Protein AF-A0A357I287-F1 (afdb_monomer_lite)

Structure (mmCIF, N/CA/C/O backbone):
data_AF-A0A357I287-F1
#
_entry.id   AF-A0A357I287-F1
#
loop_
_atom_site.group_PDB
_atom_site.id
_atom_site.type_symbol
_atom_site.label_atom_id
_atom_site.label_alt_id
_atom_site.label_comp_id
_atom_site.label_asym_id
_atom_site.label_entity_id
_atom_site.label_seq_id
_atom_site.pdbx_PDB_ins_code
_atom_site.Cartn_x
_atom_site.Cartn_y
_atom_site.Cartn_z
_atom_site.occupancy
_atom_site.B_iso_or_equiv
_atom_site.auth_seq_id
_atom_site.auth_comp_id
_atom_site.auth_asym_id
_atom_site.auth_atom_id
_atom_site.pdbx_PDB_model_num
ATOM 1 N N . MET A 1 1 ? -59.358 39.593 -40.491 1.00 41.69 1 MET A N 1
ATOM 2 C CA . MET A 1 1 ? -58.998 38.249 -40.990 1.00 41.69 1 MET A CA 1
ATOM 3 C C . MET A 1 1 ? -57.486 38.214 -41.133 1.00 41.69 1 MET A C 1
ATOM 5 O O . MET A 1 1 ? -56.978 39.020 -41.886 1.00 41.69 1 MET A O 1
ATOM 9 N N . GLU A 1 2 ? -56.692 37.416 -40.439 1.00 45.78 2 GLU A N 1
ATOM 10 C CA . GLU A 1 2 ? -56.910 36.486 -39.337 1.00 45.78 2 GLU A CA 1
ATOM 11 C C . GLU A 1 2 ? -55.507 36.136 -38.795 1.00 45.78 2 GLU A C 1
ATOM 13 O O . GLU A 1 2 ? -54.585 35.936 -39.575 1.00 45.78 2 GLU A O 1
ATOM 18 N N . GLN A 1 3 ? -55.391 36.063 -37.468 1.00 47.91 3 GLN A N 1
ATOM 19 C CA . GLN A 1 3 ? -54.408 35.279 -36.703 1.00 47.91 3 GLN A CA 1
ATOM 20 C C . GLN A 1 3 ? -52.935 35.732 -36.635 1.00 47.91 3 GLN A C 1
ATOM 22 O O . GLN A 1 3 ? -52.047 35.317 -37.372 1.00 47.91 3 GLN A O 1
ATOM 27 N N . ALA A 1 4 ? -52.689 36.492 -35.565 1.00 49.03 4 ALA A N 1
ATOM 28 C CA . ALA A 1 4 ? -51.497 36.415 -34.729 1.00 49.03 4 ALA A CA 1
ATOM 29 C C . ALA A 1 4 ? -51.426 35.085 -33.933 1.00 49.03 4 ALA A C 1
ATOM 31 O O . ALA A 1 4 ? -52.448 34.424 -33.754 1.00 49.03 4 ALA A O 1
ATOM 32 N N . LEU A 1 5 ? -50.248 34.819 -33.333 1.00 45.53 5 LEU A N 1
ATOM 33 C CA . LEU A 1 5 ? -49.906 33.768 -32.341 1.00 45.53 5 LEU A CA 1
ATOM 34 C C . LEU A 1 5 ? -49.541 32.416 -32.998 1.00 45.53 5 LEU A C 1
ATOM 36 O O . LEU A 1 5 ? -50.336 31.837 -33.718 1.00 45.53 5 LEU A O 1
ATOM 40 N N . ARG A 1 6 ? -48.381 31.791 -32.757 1.00 44.38 6 ARG A N 1
ATOM 41 C CA . ARG A 1 6 ? -47.909 31.314 -31.446 1.00 44.38 6 ARG A CA 1
ATOM 42 C C . ARG A 1 6 ? -46.397 31.044 -31.470 1.00 44.38 6 ARG A C 1
ATOM 44 O O . ARG A 1 6 ? -45.926 30.094 -32.088 1.00 44.38 6 ARG A O 1
ATOM 51 N N . THR A 1 7 ? -45.647 31.839 -30.721 1.00 54.25 7 THR A N 1
ATOM 52 C CA . THR A 1 7 ? -44.322 31.481 -30.209 1.00 54.25 7 THR A CA 1
ATOM 53 C C . THR A 1 7 ? -44.485 30.343 -29.190 1.00 54.25 7 THR A C 1
ATOM 55 O O . THR A 1 7 ? -45.178 30.483 -28.184 1.00 54.25 7 THR A O 1
ATOM 58 N N . GLY A 1 8 ? -43.920 29.170 -29.487 1.00 53.94 8 GLY A N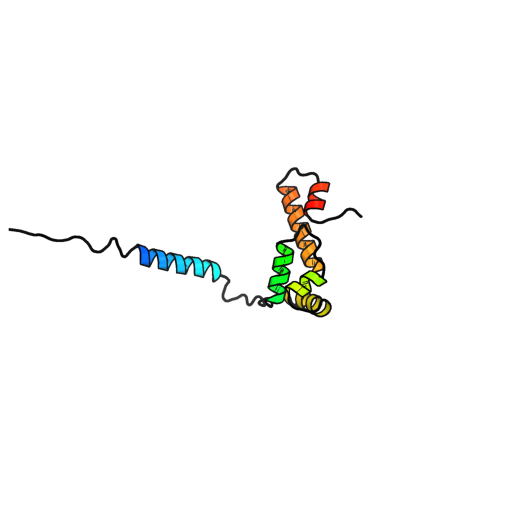 1
ATOM 59 C CA . GLY A 1 8 ? -44.070 27.964 -28.667 1.00 53.94 8 GLY A CA 1
ATOM 60 C C . GLY A 1 8 ? -43.154 27.956 -27.426 1.00 53.94 8 GLY A C 1
ATOM 61 O O . GLY A 1 8 ? -41.958 28.213 -27.564 1.00 53.94 8 GLY A O 1
ATOM 62 N N . PRO A 1 9 ? -43.657 27.598 -26.228 1.00 53.12 9 PRO A N 1
ATOM 63 C CA . PRO A 1 9 ? -42.967 27.730 -24.935 1.00 53.12 9 PRO A CA 1
ATOM 64 C C . PRO A 1 9 ? -41.950 26.610 -24.625 1.00 53.12 9 PRO A C 1
ATOM 66 O O . PRO A 1 9 ? -41.646 26.347 -23.466 1.00 53.12 9 PRO A O 1
ATOM 69 N N . PHE A 1 10 ? -41.419 25.917 -25.635 1.00 54.50 10 PHE A N 1
ATOM 70 C CA . PHE A 1 10 ? -40.770 24.612 -25.430 1.00 54.50 10 PHE A CA 1
ATOM 71 C C . PHE A 1 10 ? -39.239 24.571 -25.564 1.00 54.50 10 PHE A C 1
ATOM 73 O O . PHE A 1 10 ? -38.655 23.508 -25.372 1.00 54.50 10 PHE A O 1
ATOM 80 N N . ARG A 1 11 ? -38.549 25.694 -25.819 1.00 52.22 11 ARG A N 1
ATOM 81 C CA . ARG A 1 11 ? -37.067 25.706 -25.887 1.00 52.22 11 ARG A CA 1
ATOM 82 C C . ARG A 1 11 ? -36.354 25.903 -24.541 1.00 52.22 11 ARG A C 1
ATOM 84 O O . ARG A 1 11 ? -35.160 25.645 -24.465 1.00 52.22 11 ARG A O 1
ATOM 91 N N . SER A 1 12 ? -37.049 26.303 -23.474 1.00 53.41 12 SER A N 1
ATOM 92 C CA . SER A 1 12 ? -36.429 26.606 -22.168 1.00 53.41 12 SER A CA 1
ATOM 93 C C . SER A 1 12 ? -36.596 25.516 -21.100 1.00 53.41 12 SER A C 1
ATOM 95 O O . SER A 1 12 ? -35.987 25.611 -20.036 1.00 53.41 12 SER A O 1
ATOM 97 N N . LEU A 1 13 ? -37.363 24.452 -21.371 1.00 55.22 13 LEU A N 1
ATOM 98 C CA . LEU A 1 13 ? -37.646 23.386 -20.395 1.00 55.22 13 LEU A CA 1
ATOM 99 C C . LEU A 1 13 ? -36.910 22.064 -20.653 1.00 55.22 13 LEU A C 1
ATOM 101 O O . LEU A 1 13 ? -37.101 21.095 -19.921 1.00 55.22 13 LEU A O 1
ATOM 105 N N . GLN A 1 14 ? -36.045 22.006 -21.664 1.00 57.28 14 GLN A N 1
ATOM 106 C CA . GLN A 1 14 ? -35.229 20.815 -21.904 1.00 57.28 14 GLN A CA 1
ATOM 107 C C . GLN A 1 14 ? -33.953 20.830 -21.061 1.00 57.28 14 GLN A C 1
ATOM 109 O O . GLN A 1 14 ? -33.550 19.784 -20.571 1.00 57.28 14 GLN A O 1
ATOM 114 N N . LEU A 1 15 ? -33.375 22.002 -20.769 1.00 58.25 15 LEU A N 1
ATOM 115 C CA . LEU A 1 15 ? -32.118 22.070 -20.021 1.00 58.25 15 LEU A CA 1
ATOM 116 C C . LEU A 1 15 ? -32.272 21.608 -18.564 1.00 58.25 15 LEU A C 1
ATOM 118 O O . LEU A 1 15 ? -31.425 20.877 -18.071 1.00 58.25 15 LEU A O 1
ATOM 122 N N . ARG A 1 16 ? -33.372 21.962 -17.881 1.00 62.88 16 ARG A N 1
ATOM 123 C CA . ARG A 1 16 ? -33.586 21.582 -16.471 1.00 62.88 16 ARG A CA 1
ATOM 124 C C . ARG A 1 16 ? -33.850 20.088 -16.307 1.00 62.88 16 ARG A C 1
ATOM 126 O O . ARG A 1 16 ? -33.381 19.494 -15.343 1.00 62.88 16 ARG A O 1
ATOM 133 N N . THR A 1 17 ? -34.588 19.500 -17.244 1.00 71.88 17 THR A N 1
ATOM 134 C CA . THR A 1 17 ? -34.944 18.075 -17.241 1.00 71.88 17 THR A CA 1
ATOM 135 C C . THR A 1 17 ? -33.752 17.220 -17.656 1.00 71.88 17 THR A C 1
ATOM 137 O O . THR A 1 17 ? -33.481 16.214 -17.012 1.00 71.88 17 THR A O 1
ATOM 140 N N . LEU A 1 18 ? -32.979 17.667 -18.655 1.00 75.38 18 LEU A N 1
ATOM 141 C CA . LEU A 1 18 ? -31.718 17.029 -19.037 1.00 75.38 18 LEU A CA 1
ATOM 142 C C . LEU A 1 18 ? -30.670 17.147 -17.924 1.00 75.38 18 LEU A C 1
ATOM 144 O O . LEU A 1 18 ? -29.982 16.175 -17.643 1.00 75.38 18 LEU A O 1
ATOM 148 N N . LEU A 1 19 ? -30.596 18.290 -17.234 1.00 76.44 19 LEU A N 1
ATOM 149 C CA . LEU A 1 19 ? -29.699 18.478 -16.093 1.00 76.44 19 LEU A CA 1
ATOM 150 C C . LEU A 1 19 ? -30.106 17.602 -14.901 1.00 76.44 19 LEU A C 1
ATOM 152 O O . LEU A 1 19 ? -29.242 16.973 -14.301 1.00 76.44 19 LEU A O 1
ATOM 156 N N . HIS A 1 20 ? -31.401 17.487 -14.591 1.00 72.56 20 HIS A N 1
ATOM 157 C CA . HIS A 1 20 ? -31.866 16.548 -13.564 1.00 72.56 20 HIS A CA 1
ATOM 158 C C . HIS A 1 20 ? -31.578 15.094 -13.948 1.00 72.56 20 HIS A C 1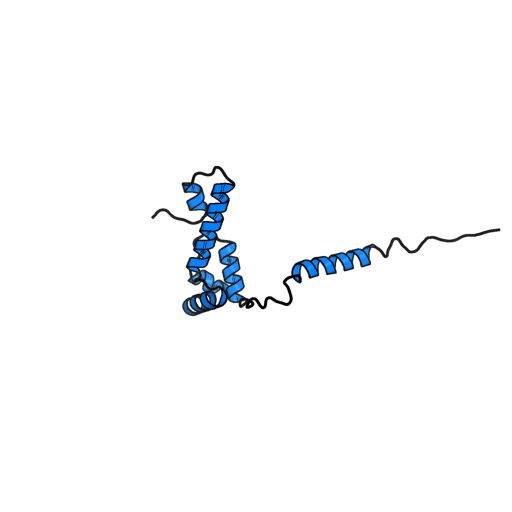
ATOM 160 O O . HIS A 1 20 ? -31.061 14.363 -13.112 1.00 72.56 20 HIS A O 1
ATOM 166 N N . ALA A 1 21 ? -31.837 14.695 -15.198 1.00 74.19 21 ALA A N 1
ATOM 167 C CA . ALA A 1 21 ? -31.533 13.351 -15.690 1.00 74.19 21 ALA A CA 1
ATOM 168 C C . ALA A 1 21 ? -30.024 13.038 -15.621 1.00 74.19 21 ALA A C 1
ATOM 170 O O . ALA A 1 21 ? -29.630 11.923 -15.272 1.00 74.19 21 ALA A O 1
ATOM 171 N N . LEU A 1 22 ? -29.172 14.033 -15.888 1.00 76.75 22 LEU A N 1
ATOM 172 C CA . LEU A 1 22 ? -27.719 13.917 -15.768 1.00 76.75 22 LEU A CA 1
ATOM 173 C C . LEU A 1 22 ? -27.283 13.773 -14.302 1.00 76.75 22 LEU A C 1
ATOM 175 O O . LEU A 1 22 ? -26.475 12.910 -13.980 1.00 76.75 22 LEU A O 1
ATOM 179 N N . ILE A 1 23 ? -27.859 14.562 -13.391 1.00 77.19 23 ILE A N 1
ATOM 180 C CA . ILE A 1 23 ? -27.567 14.454 -11.954 1.00 77.19 23 ILE A CA 1
ATOM 181 C C . ILE A 1 23 ? -28.014 13.092 -11.418 1.00 77.19 23 ILE A C 1
ATOM 183 O O . ILE A 1 23 ? -27.255 12.453 -10.691 1.00 77.19 23 ILE A O 1
ATOM 187 N N . THR A 1 24 ? -29.199 12.603 -11.794 1.00 69.94 24 THR A N 1
ATOM 188 C CA . THR A 1 24 ? -29.673 11.280 -11.361 1.00 69.94 24 THR A CA 1
ATOM 189 C C . THR A 1 24 ? -28.807 10.151 -11.907 1.00 69.94 24 THR A C 1
ATOM 191 O O . THR A 1 24 ? -28.472 9.246 -11.155 1.00 69.94 24 THR A O 1
ATOM 194 N N . THR A 1 25 ? -28.360 10.228 -13.163 1.00 69.94 25 THR A N 1
ATOM 195 C CA . THR A 1 25 ? -27.496 9.190 -13.755 1.00 69.94 25 THR A CA 1
ATOM 196 C C . THR A 1 25 ? -26.074 9.209 -13.189 1.00 69.94 25 THR A C 1
ATOM 198 O O . THR A 1 25 ? -25.517 8.147 -12.926 1.00 69.94 25 THR A O 1
ATOM 201 N N . ILE A 1 26 ? -25.500 10.385 -12.903 1.00 70.31 26 ILE A N 1
ATOM 202 C CA . ILE A 1 26 ? -24.206 10.498 -12.202 1.00 70.31 26 ILE A CA 1
ATOM 203 C C . ILE A 1 26 ? -24.320 9.995 -10.755 1.00 70.31 26 ILE A C 1
ATOM 205 O O . ILE A 1 26 ? -23.415 9.326 -10.260 1.00 70.31 26 ILE A O 1
ATOM 209 N N . THR A 1 27 ? -25.440 10.268 -10.080 1.00 68.06 27 THR A N 1
ATOM 210 C CA . THR A 1 27 ? -25.673 9.767 -8.716 1.00 68.06 27 THR A CA 1
ATOM 211 C C . THR A 1 27 ? -25.862 8.246 -8.708 1.00 68.06 27 THR A C 1
ATOM 213 O O . THR A 1 27 ? -25.354 7.584 -7.806 1.00 68.06 27 THR A O 1
ATOM 216 N N . ASP A 1 28 ? -26.513 7.675 -9.727 1.00 59.06 28 ASP A N 1
ATOM 217 C CA . ASP A 1 28 ? -26.660 6.222 -9.891 1.00 59.06 28 ASP A CA 1
ATOM 218 C C . ASP A 1 28 ? -25.350 5.522 -10.276 1.00 59.06 28 ASP A C 1
ATOM 220 O O . ASP A 1 28 ? -25.115 4.402 -9.827 1.00 59.06 28 ASP A O 1
ATOM 224 N N . LEU A 1 29 ? -24.430 6.184 -10.986 1.00 57.78 29 LEU A N 1
ATOM 225 C CA . LEU A 1 29 ? -23.068 5.666 -11.198 1.00 57.78 29 LEU A CA 1
ATOM 226 C C . LEU A 1 29 ? -22.258 5.573 -9.891 1.00 57.78 29 LEU A C 1
ATOM 228 O O . LEU A 1 29 ? -21.327 4.776 -9.806 1.00 57.78 29 LEU A O 1
ATOM 232 N N . GLY A 1 30 ? -22.639 6.335 -8.859 1.00 54.16 30 GLY A N 1
ATOM 233 C CA . GLY A 1 30 ? -22.120 6.206 -7.493 1.00 54.16 30 GLY A CA 1
ATOM 234 C C . GLY A 1 30 ? -22.970 5.331 -6.557 1.00 54.16 30 GLY A C 1
ATOM 235 O O . GLY A 1 30 ? -22.523 5.027 -5.453 1.00 54.16 30 GLY A O 1
ATOM 236 N N . ARG A 1 31 ? -24.185 4.929 -6.964 1.00 53.28 31 ARG A N 1
ATOM 237 C CA . ARG A 1 31 ? -25.135 4.133 -6.156 1.00 53.28 31 ARG A CA 1
ATOM 238 C C . ARG A 1 31 ? -25.430 2.738 -6.701 1.00 53.28 31 ARG A C 1
ATOM 240 O O . ARG A 1 31 ? -26.024 1.938 -5.985 1.00 53.28 31 ARG A O 1
ATOM 247 N N . SER A 1 32 ? -24.950 2.395 -7.893 1.00 47.19 32 SER A N 1
ATOM 248 C CA . SER A 1 32 ? -24.959 1.032 -8.434 1.00 47.19 32 SER A CA 1
ATOM 249 C C . SER A 1 32 ? -23.815 0.177 -7.857 1.00 47.19 32 SER A C 1
ATOM 251 O O . SER A 1 32 ? -23.099 -0.514 -8.580 1.00 47.19 32 SER A O 1
ATOM 253 N N . GLY A 1 33 ? -23.646 0.226 -6.535 1.00 44.19 33 GLY A N 1
ATOM 254 C CA . GLY A 1 33 ? -23.070 -0.852 -5.736 1.00 44.19 33 GLY A CA 1
ATOM 255 C C . GLY A 1 33 ? -24.239 -1.516 -5.014 1.00 44.19 33 GLY A C 1
ATOM 256 O O . GLY A 1 33 ? -24.882 -0.882 -4.184 1.00 44.19 33 GLY A O 1
ATOM 257 N N . GLY A 1 34 ? -24.588 -2.730 -5.438 1.00 44.88 34 GLY A N 1
ATOM 258 C CA . GLY A 1 34 ? -25.875 -3.374 -5.187 1.00 44.88 34 GLY A CA 1
ATOM 259 C C . GLY A 1 34 ? -26.321 -3.493 -3.727 1.00 44.88 34 GLY A C 1
ATOM 260 O O . GLY A 1 34 ? -25.530 -3.553 -2.791 1.00 44.88 34 GLY A O 1
ATOM 261 N N . LYS A 1 35 ? -27.641 -3.621 -3.572 1.00 47.16 35 LYS A N 1
ATOM 262 C CA . LYS A 1 35 ? -28.353 -3.895 -2.318 1.00 47.16 35 LYS A CA 1
ATOM 263 C C . LYS A 1 35 ? -28.121 -5.299 -1.723 1.00 47.16 35 LYS A C 1
ATOM 265 O O . LYS A 1 35 ? -28.747 -5.594 -0.719 1.00 47.16 35 LYS A O 1
ATOM 270 N N . ASP A 1 36 ? -27.200 -6.109 -2.255 1.00 46.38 36 ASP A N 1
ATOM 271 C CA . ASP A 1 36 ? -26.957 -7.493 -1.795 1.00 46.38 36 ASP A CA 1
ATOM 272 C C . ASP A 1 36 ? -25.474 -7.818 -1.506 1.00 46.38 36 ASP A C 1
ATOM 274 O O . ASP A 1 36 ? -25.089 -8.981 -1.414 1.00 46.38 36 ASP A O 1
ATOM 278 N N . ALA A 1 37 ? -24.615 -6.809 -1.337 1.00 46.56 37 ALA A N 1
ATOM 279 C CA . ALA A 1 37 ? -23.252 -7.008 -0.848 1.00 46.56 37 ALA A CA 1
ATOM 280 C C . ALA A 1 37 ? -22.967 -6.000 0.262 1.00 46.56 37 ALA A C 1
ATOM 282 O O . ALA A 1 37 ? -22.453 -4.909 0.020 1.00 46.56 37 ALA A O 1
ATOM 283 N N . GLU A 1 38 ? -23.302 -6.371 1.494 1.00 45.19 38 GLU A N 1
ATOM 284 C CA . GLU A 1 38 ? -22.800 -5.713 2.698 1.00 45.19 38 GLU A CA 1
ATOM 285 C C . GLU A 1 38 ? -21.294 -6.018 2.803 1.00 45.19 38 GLU A C 1
ATOM 287 O O . GLU A 1 38 ? -20.835 -6.824 3.607 1.00 45.19 38 GLU A O 1
ATOM 292 N N . LEU A 1 39 ? -20.506 -5.437 1.892 1.00 51.50 39 LEU A N 1
ATOM 293 C CA . LEU A 1 39 ? -19.067 -5.332 2.062 1.00 51.50 39 LEU A CA 1
ATOM 294 C C . LEU A 1 39 ? -18.887 -4.556 3.366 1.00 51.50 39 LEU A C 1
ATOM 296 O O . LEU A 1 39 ? -19.440 -3.455 3.458 1.00 51.50 39 LEU A O 1
ATOM 300 N N . PRO A 1 40 ? -18.173 -5.091 4.372 1.00 56.19 40 PRO A N 1
ATOM 301 C CA . PRO A 1 40 ? -17.913 -4.331 5.578 1.00 56.19 40 PRO A CA 1
ATOM 302 C C . PRO A 1 40 ? -17.286 -3.007 5.152 1.00 56.19 40 PRO A C 1
ATOM 304 O O . PRO A 1 40 ? -16.211 -2.978 4.548 1.00 56.19 40 PRO A O 1
ATOM 307 N N . LEU A 1 41 ? -18.022 -1.916 5.374 1.00 78.31 41 LEU A N 1
ATOM 308 C CA . LEU A 1 41 ? -17.545 -0.577 5.076 1.00 78.31 41 LEU A CA 1
ATOM 309 C C . LEU A 1 41 ? -16.292 -0.382 5.922 1.00 78.31 41 LEU A C 1
ATOM 311 O O . LEU A 1 41 ? -16.377 -0.367 7.150 1.00 78.31 41 LEU A O 1
ATOM 315 N N . LEU A 1 42 ? -15.137 -0.281 5.258 1.00 89.69 42 LEU A N 1
ATOM 316 C CA . LEU A 1 42 ? -13.880 0.022 5.930 1.00 89.69 42 LEU A CA 1
ATOM 317 C C . LEU A 1 42 ? -14.086 1.273 6.781 1.00 89.69 42 LEU A C 1
ATOM 319 O O . LEU A 1 42 ? -14.707 2.249 6.336 1.00 89.69 42 LEU A O 1
ATOM 323 N N . SER A 1 43 ? -13.548 1.270 7.995 1.00 93.94 43 SER A N 1
ATOM 324 C CA . SER A 1 43 ? -13.572 2.468 8.815 1.00 93.94 43 SER A CA 1
ATOM 325 C C . SER A 1 43 ? -12.860 3.606 8.067 1.00 93.94 43 SER A C 1
ATOM 327 O O . SER A 1 43 ? -11.892 3.372 7.330 1.00 93.94 43 SER A O 1
ATOM 329 N N . PRO A 1 44 ? -13.289 4.873 8.235 1.00 94.62 44 PRO A N 1
ATOM 330 C CA . PRO A 1 44 ? -12.729 5.986 7.467 1.00 94.62 44 PRO A CA 1
ATOM 331 C C . PRO A 1 44 ? -11.201 6.106 7.569 1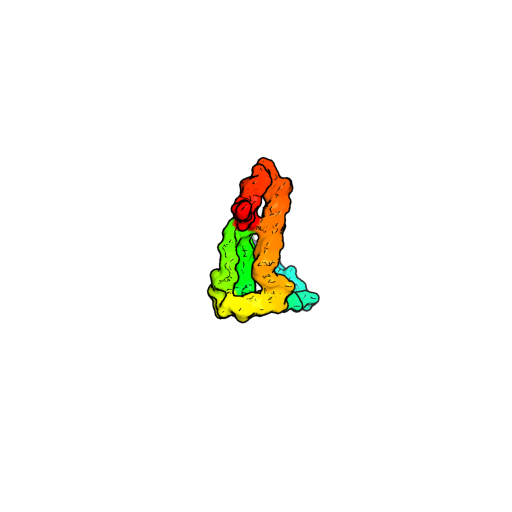.00 94.62 44 PRO A C 1
ATOM 333 O O . PRO A 1 44 ? -10.547 6.511 6.611 1.00 94.62 44 PRO A O 1
ATOM 336 N N . GLY A 1 45 ? -10.618 5.734 8.715 1.00 95.19 45 GLY A N 1
ATOM 337 C CA . GLY A 1 45 ? -9.167 5.696 8.908 1.00 95.19 45 GLY A CA 1
ATOM 338 C C . GLY A 1 45 ? -8.475 4.626 8.067 1.00 95.19 45 GLY A C 1
ATOM 339 O O . GLY A 1 45 ? -7.473 4.913 7.409 1.00 95.19 45 GLY A O 1
ATOM 340 N N . ILE A 1 46 ? -9.032 3.417 8.023 1.00 97.44 46 ILE A N 1
ATOM 341 C CA . ILE A 1 46 ? -8.501 2.325 7.203 1.00 97.44 46 ILE A CA 1
ATOM 342 C C . ILE A 1 46 ? -8.667 2.627 5.714 1.00 97.44 46 ILE A C 1
ATOM 344 O O . ILE A 1 46 ? -7.725 2.419 4.948 1.00 97.44 46 ILE A O 1
ATOM 348 N N . GLN A 1 47 ? -9.795 3.215 5.302 1.00 96.12 47 GLN A N 1
ATOM 349 C CA . GLN A 1 47 ? -9.983 3.658 3.919 1.00 96.12 47 GLN A CA 1
ATOM 350 C C . GLN A 1 47 ? -8.940 4.710 3.507 1.00 96.12 47 GLN A C 1
ATOM 352 O O . GLN A 1 47 ? -8.374 4.611 2.417 1.00 96.12 47 GLN A O 1
ATOM 357 N N . ARG A 1 48 ? -8.633 5.690 4.373 1.00 95.62 48 ARG A N 1
ATOM 358 C CA . ARG A 1 48 ? -7.566 6.676 4.115 1.00 95.62 48 ARG A CA 1
ATOM 359 C C . ARG A 1 48 ? -6.204 6.011 3.941 1.00 95.62 48 ARG A C 1
ATOM 361 O O . ARG A 1 48 ? -5.515 6.302 2.967 1.00 95.62 48 ARG A O 1
ATOM 368 N N . ALA A 1 49 ? -5.832 5.101 4.840 1.00 95.94 49 ALA A N 1
ATOM 369 C CA . ALA A 1 49 ? -4.560 4.389 4.740 1.00 95.94 49 ALA A CA 1
ATOM 370 C C . ALA A 1 49 ? -4.481 3.511 3.481 1.00 95.94 49 ALA A C 1
ATOM 372 O O . ALA A 1 49 ? -3.455 3.499 2.806 1.00 95.94 49 ALA A O 1
ATOM 373 N N . LYS A 1 50 ? -5.567 2.816 3.124 1.00 95.38 50 LYS A N 1
ATOM 374 C CA . LYS A 1 50 ? -5.654 2.020 1.892 1.00 95.38 50 LYS A CA 1
ATOM 375 C C . LYS A 1 50 ? -5.443 2.887 0.649 1.00 95.38 50 LYS A C 1
ATOM 377 O O . LYS A 1 50 ? -4.663 2.504 -0.219 1.00 95.38 50 LYS A O 1
ATOM 382 N N . ASN A 1 51 ? -6.088 4.053 0.591 1.00 94.75 51 ASN A N 1
ATOM 383 C CA . ASN A 1 51 ? -5.913 5.001 -0.510 1.00 94.75 51 ASN A CA 1
ATOM 384 C C . ASN A 1 51 ? -4.4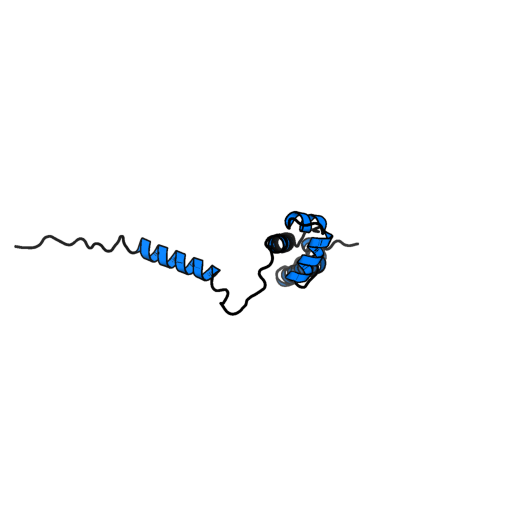71 5.516 -0.577 1.00 94.75 51 ASN A C 1
ATOM 386 O O . ASN A 1 51 ? -3.905 5.592 -1.661 1.00 94.75 51 ASN A O 1
ATOM 390 N N . LEU A 1 52 ? -3.854 5.816 0.570 1.00 94.94 52 LEU A N 1
ATOM 391 C CA . LEU A 1 52 ? -2.460 6.257 0.620 1.00 94.94 52 LEU A CA 1
ATOM 392 C C . LEU A 1 52 ? -1.505 5.188 0.062 1.00 94.94 52 LEU A C 1
ATOM 394 O O . LEU A 1 52 ? -0.636 5.508 -0.740 1.00 94.94 52 LEU A O 1
ATOM 398 N N . ILE A 1 53 ? -1.708 3.912 0.408 1.00 94.19 53 ILE A N 1
ATOM 399 C CA . ILE A 1 53 ? -0.922 2.804 -0.164 1.00 94.19 53 ILE A CA 1
ATOM 400 C C . ILE A 1 53 ? -1.096 2.716 -1.687 1.00 94.19 53 ILE A C 1
ATOM 402 O O . ILE A 1 53 ? -0.138 2.437 -2.402 1.00 94.19 53 ILE A O 1
ATOM 406 N N . GLU A 1 54 ? -2.312 2.926 -2.187 1.00 92.50 54 GLU A N 1
ATOM 407 C CA . GLU A 1 54 ? -2.613 2.851 -3.621 1.00 92.50 54 GLU A CA 1
ATOM 408 C C . GLU A 1 54 ? -2.057 4.036 -4.419 1.00 92.50 54 GLU A C 1
ATOM 410 O O . GLU A 1 54 ? -1.731 3.864 -5.589 1.00 92.50 54 GLU A O 1
ATOM 415 N N . LEU A 1 55 ? -1.918 5.209 -3.798 1.00 91.50 55 LEU A N 1
ATOM 416 C CA . LEU A 1 55 ? -1.333 6.396 -4.425 1.00 91.50 55 LEU A CA 1
ATOM 417 C C . LEU A 1 55 ? 0.201 6.389 -4.392 1.00 91.50 55 LEU A C 1
ATOM 419 O O . LEU A 1 55 ? 0.827 6.949 -5.286 1.00 91.50 55 LEU A O 1
ATOM 423 N N . SER A 1 56 ? 0.807 5.738 -3.396 1.00 87.38 56 SER A N 1
ATOM 424 C CA . SER A 1 56 ? 2.260 5.750 -3.167 1.00 87.38 56 SER A CA 1
ATOM 425 C C . SER A 1 56 ? 2.896 4.369 -3.361 1.00 87.38 56 SER A C 1
ATOM 427 O O . SER A 1 56 ? 3.731 3.943 -2.568 1.00 87.38 56 SER A O 1
ATOM 429 N N . VAL A 1 57 ? 2.506 3.638 -4.411 1.00 82.62 57 VAL A N 1
ATOM 430 C CA . VAL A 1 57 ? 3.019 2.276 -4.670 1.00 82.62 57 VAL A CA 1
ATOM 431 C C . VAL A 1 57 ? 4.544 2.266 -4.853 1.00 82.62 57 VAL A C 1
ATOM 433 O O . VAL A 1 57 ? 5.210 1.343 -4.382 1.00 82.62 57 VAL A O 1
ATOM 436 N N . SER A 1 58 ? 5.083 3.313 -5.479 1.00 81.44 58 SER A N 1
ATOM 437 C CA . SER A 1 58 ? 6.505 3.504 -5.787 1.00 81.44 58 SER A CA 1
ATOM 438 C C . SER A 1 58 ? 7.363 3.855 -4.570 1.00 81.44 58 SER A C 1
ATOM 440 O O . SER A 1 58 ? 8.566 3.615 -4.568 1.00 81.44 58 SER A O 1
ATOM 442 N N . GLU A 1 59 ? 6.765 4.391 -3.505 1.00 81.50 59 GLU A N 1
ATOM 443 C CA . GLU A 1 59 ? 7.505 4.884 -2.344 1.00 81.50 59 GLU A CA 1
ATOM 444 C C . GLU A 1 59 ? 7.376 3.931 -1.145 1.00 81.50 59 GLU A C 1
ATOM 446 O O . GLU A 1 59 ? 6.329 3.312 -0.921 1.00 81.50 59 GLU A O 1
ATOM 451 N N . PRO A 1 60 ? 8.440 3.741 -0.345 1.00 75.88 60 PRO A N 1
ATOM 452 C CA . PRO A 1 60 ? 8.353 2.994 0.903 1.00 75.88 60 PRO A CA 1
ATOM 453 C C . PRO A 1 60 ? 7.542 3.769 1.947 1.00 75.88 60 PRO A C 1
ATOM 455 O O . PRO A 1 60 ? 8.021 4.718 2.561 1.00 75.88 60 PRO A O 1
ATOM 458 N N . LEU A 1 61 ? 6.313 3.317 2.203 1.00 84.38 61 LEU A N 1
ATOM 459 C CA . LEU A 1 61 ? 5.493 3.824 3.302 1.00 84.38 61 LEU A CA 1
ATOM 460 C C . LEU A 1 61 ? 5.801 3.080 4.603 1.00 84.38 61 LEU A C 1
ATOM 462 O O . LEU A 1 61 ? 5.664 1.858 4.694 1.00 84.38 61 LEU A O 1
ATOM 466 N N . SER A 1 62 ? 6.169 3.827 5.645 1.00 91.62 62 SER A N 1
ATOM 467 C CA . SER A 1 62 ? 6.340 3.254 6.981 1.00 91.62 62 SER A CA 1
ATOM 468 C C . SER A 1 62 ? 4.987 2.942 7.632 1.00 91.62 62 SER A C 1
ATOM 470 O O . SER A 1 62 ? 4.000 3.656 7.439 1.00 91.62 62 SER A O 1
ATOM 472 N N . LEU A 1 63 ? 4.945 1.908 8.483 1.00 93.12 63 LEU A N 1
ATOM 473 C CA . LEU A 1 63 ? 3.750 1.582 9.274 1.00 93.12 63 LEU A CA 1
ATOM 474 C C . LEU A 1 63 ? 3.281 2.778 10.118 1.00 93.12 63 LEU A C 1
ATOM 476 O O . LEU A 1 63 ? 2.082 2.981 10.289 1.00 93.12 63 LEU A O 1
ATOM 480 N N . LYS A 1 64 ? 4.230 3.574 10.625 1.00 94.88 64 LYS A N 1
ATOM 481 C CA . LYS A 1 64 ? 3.955 4.781 11.406 1.00 94.88 64 LYS A CA 1
ATOM 482 C C . LYS A 1 64 ? 3.204 5.825 10.576 1.00 94.88 64 LYS A C 1
ATOM 484 O O . LYS A 1 64 ? 2.167 6.291 11.027 1.00 94.88 64 LYS A O 1
ATOM 489 N N . ALA A 1 65 ? 3.663 6.114 9.357 1.00 93.56 65 ALA A N 1
ATOM 490 C CA . ALA A 1 65 ? 3.003 7.073 8.466 1.00 93.56 65 ALA A CA 1
ATOM 491 C C . ALA A 1 65 ? 1.573 6.636 8.100 1.00 93.56 65 ALA A C 1
ATOM 493 O O . ALA A 1 65 ? 0.646 7.444 8.104 1.00 93.56 65 ALA A O 1
ATOM 494 N N . LEU A 1 66 ? 1.371 5.339 7.844 1.00 95.69 66 LEU A N 1
ATOM 495 C CA . LEU A 1 66 ? 0.041 4.787 7.572 1.00 95.69 66 LEU A CA 1
ATOM 496 C C . LEU A 1 66 ? -0.898 4.910 8.779 1.00 95.69 66 LEU A C 1
ATOM 498 O O . LEU A 1 66 ? -2.062 5.276 8.625 1.00 95.69 66 LEU A O 1
ATOM 502 N N . ALA A 1 67 ? -0.388 4.627 9.978 1.00 96.81 67 ALA A N 1
ATOM 503 C CA . ALA A 1 67 ? -1.152 4.743 11.213 1.00 96.81 67 ALA A CA 1
ATOM 504 C C . ALA A 1 67 ? -1.523 6.203 11.522 1.00 96.81 67 ALA A C 1
ATOM 506 O O . ALA A 1 67 ? -2.670 6.483 11.871 1.00 96.81 67 ALA A O 1
ATOM 507 N N . GLU A 1 68 ? -0.592 7.137 11.312 1.00 95.81 68 GLU A N 1
ATOM 508 C CA . GLU A 1 68 ? -0.826 8.579 11.443 1.00 95.81 68 GLU A CA 1
ATOM 509 C C . GLU A 1 68 ? -1.911 9.065 10.471 1.00 95.81 68 GLU A C 1
ATOM 511 O O . GLU A 1 68 ? -2.862 9.719 10.897 1.00 95.81 68 GLU A O 1
ATOM 516 N N . ALA A 1 69 ? -1.851 8.666 9.196 1.00 93.81 69 ALA A N 1
ATOM 517 C CA . ALA A 1 69 ? -2.882 8.994 8.204 1.00 93.81 69 ALA A CA 1
ATOM 518 C C . ALA A 1 69 ? -4.264 8.397 8.548 1.00 93.81 69 ALA A C 1
ATOM 520 O O . ALA A 1 69 ? -5.317 8.983 8.257 1.00 93.81 69 ALA A O 1
ATOM 521 N N . ALA A 1 70 ? -4.275 7.225 9.186 1.00 95.19 70 ALA A N 1
ATOM 522 C CA . ALA A 1 70 ? -5.496 6.588 9.659 1.00 95.19 70 ALA A CA 1
ATOM 523 C C . ALA A 1 70 ? -6.059 7.249 10.932 1.00 95.19 70 ALA A C 1
ATOM 525 O O . ALA A 1 70 ? -7.274 7.207 11.136 1.00 95.19 70 ALA A O 1
ATOM 526 N N . GLY A 1 71 ? -5.219 7.912 11.735 1.00 95.75 71 GLY A N 1
ATOM 527 C CA . G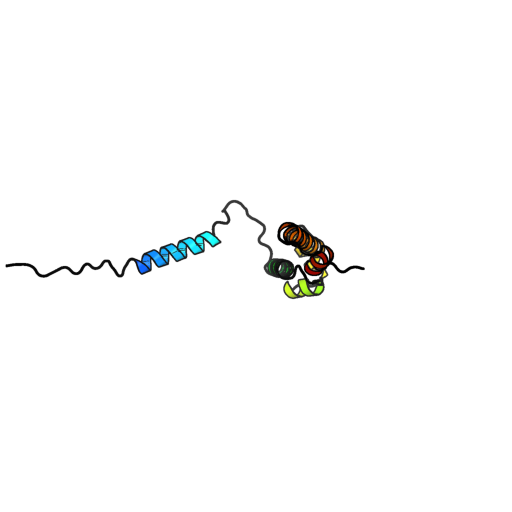LY A 1 71 ? -5.581 8.493 13.033 1.00 95.75 71 GLY A CA 1
ATOM 528 C C . GLY A 1 71 ? -5.478 7.500 14.196 1.00 95.75 71 GLY A C 1
ATOM 529 O O . GLY A 1 71 ? -6.227 7.605 15.165 1.00 95.75 71 GLY A O 1
ATOM 530 N N . PHE A 1 72 ? -4.582 6.516 14.096 1.00 96.19 72 PHE A N 1
ATOM 531 C CA . PHE A 1 72 ? -4.447 5.415 15.050 1.00 96.19 72 PHE A CA 1
ATOM 532 C C . PHE A 1 72 ? -3.001 5.238 15.521 1.00 96.19 72 PHE A C 1
ATOM 534 O O . PHE A 1 72 ? -2.052 5.653 14.860 1.00 96.19 72 PHE A O 1
ATOM 541 N N . SER A 1 73 ? -2.812 4.557 16.655 1.00 97.56 73 SER A N 1
ATOM 542 C CA . SER A 1 73 ? -1.479 4.086 17.042 1.00 97.56 73 SER A CA 1
ATOM 543 C C . SER A 1 73 ? -1.019 2.949 16.110 1.00 97.56 73 SER A C 1
ATOM 545 O O . SER A 1 73 ? -1.861 2.176 15.640 1.00 97.56 73 SER A O 1
ATOM 547 N N . PRO A 1 74 ? 0.293 2.776 15.848 1.00 97.06 74 PRO A N 1
ATOM 548 C CA . PRO A 1 74 ? 0.777 1.754 14.911 1.00 97.06 74 PRO A CA 1
ATOM 549 C C . PRO A 1 74 ? 0.335 0.308 15.218 1.00 97.06 74 PRO A C 1
ATOM 551 O O . PRO A 1 74 ? -0.068 -0.391 14.284 1.00 97.06 74 PRO A O 1
ATOM 554 N N . PRO A 1 75 ? 0.342 -0.166 16.484 1.00 96.69 75 PRO A N 1
ATOM 555 C CA . PRO A 1 75 ? -0.124 -1.519 16.803 1.00 96.69 75 PRO A CA 1
ATOM 556 C C . PRO A 1 75 ? -1.630 -1.704 16.568 1.00 96.69 75 PRO A C 1
ATOM 558 O O . PRO A 1 75 ? -2.052 -2.729 16.023 1.00 96.69 75 PRO A O 1
ATOM 561 N N . TYR A 1 76 ? -2.437 -0.703 16.942 1.00 97.31 76 TYR A N 1
ATOM 562 C CA . TYR A 1 76 ? -3.886 -0.742 16.748 1.00 97.31 76 TYR A CA 1
ATOM 563 C C . TYR A 1 76 ? -4.237 -0.694 15.261 1.00 97.31 76 TYR A C 1
ATOM 565 O O . TYR A 1 76 ? -4.993 -1.537 14.785 1.00 97.31 76 TYR A O 1
ATOM 573 N N . PHE A 1 77 ? -3.599 0.208 14.510 1.00 97.88 77 PHE A N 1
ATOM 574 C CA . PHE A 1 77 ? -3.734 0.298 13.059 1.00 97.88 77 PHE A CA 1
ATOM 575 C C . PHE A 1 77 ? -3.435 -1.034 12.368 1.00 97.88 77 PHE A C 1
ATOM 577 O O . PHE A 1 77 ? -4.244 -1.497 11.576 1.00 97.88 77 PHE A O 1
ATOM 584 N N . SER A 1 78 ? -2.300 -1.673 12.671 1.00 97.06 78 SER A N 1
ATOM 585 C CA . SER A 1 78 ? -1.915 -2.937 12.026 1.00 97.06 78 SER A CA 1
ATOM 586 C C . SER A 1 78 ? -2.959 -4.039 12.245 1.00 97.06 78 SER A C 1
ATOM 588 O O . SER A 1 78 ? -3.309 -4.771 11.315 1.00 97.06 78 SER A O 1
ATOM 590 N N . THR A 1 79 ? -3.490 -4.121 13.468 1.00 97.38 79 THR A N 1
ATOM 591 C CA . THR A 1 79 ? -4.527 -5.089 13.841 1.00 97.38 79 THR A CA 1
ATOM 592 C C . THR A 1 79 ? -5.840 -4.790 13.124 1.00 97.38 79 THR A C 1
ATOM 594 O O . THR A 1 79 ? -6.378 -5.672 12.456 1.00 97.38 79 THR A O 1
ATOM 597 N N . LEU A 1 80 ? -6.316 -3.544 13.206 1.00 96.94 80 LEU A N 1
ATOM 598 C CA . LEU A 1 80 ? -7.580 -3.116 12.610 1.00 96.94 80 LEU A CA 1
ATOM 599 C C . LEU A 1 80 ? -7.546 -3.214 11.081 1.00 96.94 80 LEU A C 1
ATOM 601 O O . LEU A 1 80 ? -8.466 -3.750 10.473 1.00 96.94 80 LEU A O 1
ATOM 605 N N . PHE A 1 81 ? -6.448 -2.790 10.453 1.00 97.31 81 PHE A N 1
ATOM 606 C CA . PHE A 1 81 ? -6.260 -2.910 9.010 1.00 97.31 81 PHE A CA 1
ATOM 607 C C . PHE A 1 81 ? -6.329 -4.375 8.573 1.00 97.31 81 PHE A C 1
ATOM 609 O O . PHE A 1 81 ? -7.026 -4.692 7.617 1.00 97.31 81 PHE A O 1
ATOM 616 N N . LYS A 1 82 ? -5.665 -5.294 9.287 1.00 97.06 82 LYS A N 1
ATOM 617 C CA . LYS A 1 82 ? -5.746 -6.727 8.970 1.00 97.06 82 LYS A CA 1
ATOM 618 C C . LYS A 1 82 ? -7.156 -7.289 9.165 1.00 97.06 82 LYS A C 1
ATOM 620 O O . LYS A 1 82 ? -7.557 -8.146 8.384 1.00 97.06 82 LYS A O 1
ATOM 625 N N . GLN A 1 83 ? -7.886 -6.835 10.181 1.00 96.00 83 GLN A N 1
ATOM 626 C CA . GLN A 1 83 ? -9.264 -7.263 10.433 1.00 96.00 83 GLN A CA 1
ATOM 627 C C . GLN A 1 83 ? -10.220 -6.804 9.328 1.00 96.00 83 GLN A C 1
ATOM 629 O O . GLN A 1 83 ? -11.019 -7.606 8.858 1.00 96.00 83 GLN A O 1
ATOM 634 N N . GLU A 1 84 ? -10.119 -5.547 8.894 1.00 95.88 84 GLU A N 1
ATOM 635 C CA . GLU A 1 84 ? -11.039 -4.977 7.904 1.00 95.88 84 GLU A CA 1
ATOM 636 C C . GLU A 1 84 ? -10.638 -5.287 6.449 1.00 95.88 84 GLU A C 1
ATOM 638 O O . GLU A 1 84 ? -11.496 -5.528 5.605 1.00 95.88 84 GLU A O 1
ATOM 643 N N . VAL A 1 85 ? -9.337 -5.303 6.136 1.00 95.31 85 VAL A N 1
ATOM 644 C CA . VAL A 1 85 ? -8.807 -5.505 4.769 1.00 95.31 85 VAL A CA 1
ATOM 645 C C . VAL A 1 85 ? -8.428 -6.969 4.506 1.00 95.31 85 VAL A C 1
ATOM 647 O O . VAL A 1 85 ? -8.242 -7.373 3.360 1.00 95.31 85 VAL A O 1
ATOM 650 N N . GLY A 1 86 ? -8.283 -7.786 5.553 1.00 96.44 86 GLY A N 1
ATOM 651 C CA . GLY A 1 86 ? -7.900 -9.202 5.465 1.00 96.44 86 GLY A CA 1
ATOM 652 C C . GLY A 1 86 ? -6.392 -9.458 5.328 1.00 96.44 86 GLY A C 1
ATOM 653 O O . GLY A 1 86 ? -5.938 -10.593 5.472 1.00 96.44 86 GLY A O 1
ATOM 654 N N . LEU A 1 87 ? -5.586 -8.418 5.094 1.00 96.12 87 LEU A N 1
ATOM 655 C CA . LEU A 1 87 ? -4.130 -8.492 4.924 1.00 96.12 87 LEU A CA 1
ATOM 656 C C . LEU A 1 87 ? -3.438 -7.485 5.837 1.00 96.12 87 LEU A C 1
ATOM 658 O O . LEU A 1 87 ? -3.992 -6.432 6.126 1.00 96.12 87 LEU A O 1
ATOM 662 N N . SER A 1 88 ? -2.204 -7.764 6.270 1.00 95.94 88 SER A N 1
ATOM 663 C CA . SER A 1 88 ? -1.431 -6.728 6.967 1.00 95.94 88 SER A CA 1
ATOM 664 C C . SER A 1 88 ? -1.094 -5.570 6.011 1.00 95.94 88 SER A C 1
ATOM 666 O O . SER A 1 88 ? -0.955 -5.808 4.806 1.00 95.94 88 SER A O 1
ATOM 668 N N . PRO A 1 89 ? -0.886 -4.339 6.521 1.00 95.06 89 PRO A N 1
ATOM 669 C CA . PRO A 1 89 ? -0.560 -3.182 5.681 1.00 95.06 89 PRO A CA 1
ATOM 670 C C . PRO A 1 89 ? 0.626 -3.432 4.738 1.00 95.06 89 PRO A C 1
ATOM 672 O O . PRO A 1 89 ? 0.572 -3.098 3.558 1.00 95.06 89 PRO A O 1
ATOM 675 N N . HIS A 1 90 ? 1.668 -4.104 5.239 1.00 93.31 90 HIS A N 1
ATOM 676 C CA . HIS A 1 90 ? 2.850 -4.459 4.455 1.00 93.31 90 HIS A CA 1
ATOM 677 C C . HIS A 1 90 ? 2.532 -5.429 3.305 1.00 93.31 90 HIS A C 1
ATOM 679 O O . HIS A 1 90 ? 2.945 -5.197 2.172 1.00 93.31 90 HIS A O 1
ATOM 685 N N . HIS A 1 91 ? 1.774 -6.502 3.565 1.00 94.62 91 HIS A N 1
ATOM 686 C CA . HIS A 1 91 ? 1.400 -7.456 2.514 1.00 94.62 91 HIS A CA 1
ATOM 687 C C . HIS A 1 91 ? 0.485 -6.822 1.466 1.00 94.62 91 HIS A C 1
ATOM 689 O O . HIS A 1 91 ? 0.635 -7.098 0.277 1.00 94.62 91 HIS A O 1
ATOM 695 N N . TYR A 1 92 ? -0.427 -5.945 1.892 1.00 95.62 92 TYR A N 1
ATOM 696 C CA . TYR A 1 92 ? -1.282 -5.201 0.976 1.00 95.62 92 TYR A CA 1
ATOM 697 C C . TYR A 1 92 ? -0.457 -4.299 0.044 1.00 95.62 92 TYR A C 1
ATOM 699 O O . TYR A 1 92 ? -0.606 -4.376 -1.176 1.00 95.62 92 TYR A O 1
ATOM 707 N N . ALA A 1 93 ? 0.468 -3.509 0.603 1.00 93.88 93 ALA A N 1
ATOM 708 C CA . ALA A 1 93 ? 1.372 -2.658 -0.172 1.00 93.88 93 ALA A CA 1
ATOM 709 C C . ALA A 1 93 ? 2.247 -3.469 -1.140 1.00 93.88 93 ALA A C 1
ATOM 711 O O . ALA A 1 93 ? 2.345 -3.129 -2.319 1.00 93.88 93 ALA A O 1
ATOM 712 N N . MET A 1 94 ? 2.809 -4.590 -0.682 1.00 93.56 94 MET A N 1
ATOM 713 C CA . MET A 1 94 ? 3.592 -5.494 -1.526 1.00 93.56 94 MET A CA 1
ATOM 714 C C . MET A 1 94 ? 2.777 -6.029 -2.713 1.00 93.56 94 MET A C 1
ATOM 716 O O . MET A 1 94 ? 3.247 -6.023 -3.849 1.00 93.56 94 MET A O 1
ATOM 720 N N . GLY A 1 95 ? 1.525 -6.433 -2.478 1.00 94.75 95 GLY A N 1
ATOM 721 C CA . GLY A 1 95 ? 0.625 -6.872 -3.544 1.00 94.75 95 GLY A CA 1
ATOM 722 C C . GLY A 1 95 ? 0.370 -5.783 -4.590 1.00 94.75 95 GLY A C 1
ATOM 723 O O . GLY A 1 95 ? 0.376 -6.069 -5.788 1.00 94.75 95 GLY A O 1
ATOM 724 N N . LYS A 1 96 ? 0.214 -4.524 -4.159 1.00 94.69 96 LYS A N 1
ATOM 725 C CA . LYS A 1 96 ? 0.065 -3.380 -5.073 1.00 94.69 96 LYS A CA 1
ATOM 726 C C . LYS A 1 96 ? 1.324 -3.126 -5.899 1.00 94.69 96 LYS A C 1
ATOM 728 O O . LYS A 1 96 ? 1.205 -2.915 -7.103 1.00 94.69 96 LYS A O 1
ATOM 733 N N . ARG A 1 97 ? 2.511 -3.242 -5.299 1.00 94.06 97 ARG A N 1
ATOM 734 C CA . ARG A 1 97 ? 3.799 -3.133 -6.010 1.00 94.06 97 ARG A CA 1
ATOM 735 C C . ARG A 1 97 ? 3.961 -4.201 -7.078 1.00 94.06 97 ARG A C 1
ATOM 737 O O . ARG A 1 97 ? 4.291 -3.889 -8.216 1.00 94.06 97 ARG A O 1
ATOM 744 N N . ILE A 1 98 ? 3.642 -5.451 -6.747 1.00 94.56 98 ILE A N 1
ATOM 745 C CA . ILE A 1 98 ? 3.678 -6.557 -7.711 1.00 94.56 98 ILE A CA 1
ATOM 746 C C . ILE A 1 98 ? 2.674 -6.320 -8.846 1.00 94.56 98 ILE A C 1
ATOM 748 O O . ILE A 1 98 ? 3.000 -6.540 -10.012 1.00 94.56 98 ILE A O 1
ATOM 752 N N . ALA A 1 99 ? 1.457 -5.868 -8.533 1.00 95.06 99 ALA A N 1
ATOM 753 C CA . ALA A 1 99 ? 0.454 -5.561 -9.550 1.00 95.06 99 ALA A CA 1
ATOM 754 C C . ALA A 1 99 ? 0.916 -4.437 -10.494 1.00 95.06 99 ALA A C 1
ATOM 756 O O . ALA A 1 99 ? 0.757 -4.570 -11.708 1.00 95.06 99 ALA A O 1
ATOM 757 N N . HIS A 1 100 ? 1.536 -3.384 -9.955 1.00 94.56 100 HIS A N 1
ATOM 758 C CA . HIS A 1 100 ? 2.106 -2.296 -10.747 1.00 94.56 100 HIS A CA 1
ATOM 759 C C . HIS A 1 100 ? 3.269 -2.783 -11.626 1.00 94.56 100 HIS A C 1
ATOM 761 O O . HIS A 1 100 ? 3.256 -2.558 -12.833 1.00 94.56 100 HIS A O 1
ATOM 767 N N . GLY A 1 101 ? 4.204 -3.562 -11.078 1.00 95.19 101 GLY A N 1
ATOM 768 C CA . GLY A 1 101 ? 5.313 -4.123 -11.857 1.00 95.19 101 GLY A CA 1
ATOM 769 C C . GLY A 1 101 ? 4.834 -5.028 -12.989 1.00 95.19 101 GLY A C 1
ATOM 770 O O . GLY A 1 101 ? 5.311 -4.926 -14.115 1.00 95.19 101 GLY A O 1
ATOM 771 N N . ARG A 1 102 ? 3.813 -5.858 -12.738 1.00 96.62 102 ARG A N 1
ATOM 772 C CA . ARG A 1 102 ? 3.163 -6.670 -13.783 1.00 96.62 102 ARG A CA 1
ATOM 773 C C . ARG A 1 102 ? 2.539 -5.822 -14.885 1.00 96.62 102 ARG A C 1
ATOM 775 O O . ARG A 1 102 ? 2.514 -6.270 -16.029 1.00 96.62 102 ARG A O 1
ATOM 782 N N . TYR A 1 103 ? 1.988 -4.661 -14.544 1.00 95.88 103 TYR A N 1
ATOM 783 C CA . TYR A 1 103 ? 1.456 -3.727 -15.528 1.00 95.88 103 TYR A CA 1
ATOM 784 C C . TYR A 1 103 ? 2.585 -3.142 -16.384 1.00 95.88 103 TYR A C 1
ATOM 786 O O . TYR A 1 103 ? 2.507 -3.229 -17.609 1.00 95.88 103 TYR A O 1
ATOM 794 N N . LEU A 1 104 ? 3.661 -2.641 -15.769 1.00 95.81 104 LEU A N 1
ATOM 795 C CA . LEU A 1 104 ? 4.800 -2.059 -16.489 1.00 95.81 104 LEU A CA 1
ATOM 796 C C . LEU A 1 104 ? 5.460 -3.083 -17.421 1.00 95.81 104 LEU A C 1
ATOM 798 O O . LEU A 1 104 ? 5.563 -2.832 -18.614 1.00 95.81 104 LEU A O 1
ATOM 802 N N . LEU A 1 105 ? 5.733 -4.295 -16.926 1.00 96.44 105 LEU A N 1
ATOM 803 C CA . LEU A 1 105 ? 6.299 -5.400 -17.718 1.00 96.44 105 LEU A CA 1
ATOM 804 C C . LEU A 1 105 ? 5.477 -5.778 -18.962 1.00 96.44 105 LEU A C 1
ATOM 806 O O . LEU A 1 105 ? 5.993 -6.436 -19.858 1.00 96.44 105 LEU A O 1
ATOM 810 N N . ARG A 1 106 ? 4.180 -5.453 -18.988 1.00 97.12 106 ARG A N 1
ATOM 811 C CA . ARG A 1 106 ? 3.282 -5.753 -20.114 1.00 97.12 106 ARG A CA 1
ATOM 812 C C . ARG A 1 106 ? 3.029 -4.561 -21.028 1.00 97.12 106 ARG A C 1
ATOM 814 O O . ARG A 1 106 ? 2.530 -4.767 -22.129 1.00 97.12 106 ARG A O 1
ATOM 821 N N . SER A 1 107 ? 3.260 -3.344 -20.545 1.00 96.88 107 SER A N 1
ATOM 822 C CA . SER A 1 107 ? 2.852 -2.102 -21.214 1.00 96.88 107 SER A CA 1
ATOM 823 C C . SER A 1 107 ? 4.023 -1.241 -21.674 1.00 96.88 107 SER A C 1
ATOM 825 O O . SER A 1 107 ? 3.801 -0.295 -22.426 1.00 96.88 107 SER A O 1
ATOM 827 N N . THR A 1 108 ? 5.248 -1.553 -21.248 1.00 96.25 108 THR A N 1
ATOM 828 C CA . THR A 1 108 ? 6.451 -0.793 -21.589 1.00 96.25 108 THR A CA 1
ATOM 829 C C . THR A 1 108 ? 7.617 -1.721 -21.936 1.00 96.25 108 THR A C 1
ATOM 831 O O . THR A 1 108 ? 7.640 -2.882 -21.535 1.00 96.25 108 THR A O 1
ATOM 834 N N . ASP A 1 109 ? 8.613 -1.178 -22.641 1.00 96.00 109 ASP A N 1
ATOM 835 C CA . ASP A 1 109 ? 9.908 -1.828 -22.907 1.00 96.00 109 ASP A CA 1
ATOM 836 C C . ASP A 1 109 ? 10.989 -1.398 -21.892 1.00 96.00 109 ASP A C 1
ATOM 838 O O . ASP A 1 109 ? 12.190 -1.451 -22.163 1.00 96.00 109 ASP A O 1
ATOM 842 N N . MET A 1 110 ? 10.566 -0.909 -20.721 1.00 95.75 110 MET A N 1
ATOM 843 C CA . MET A 1 110 ? 11.467 -0.427 -19.678 1.00 95.75 110 MET A CA 1
ATOM 844 C C . MET A 1 110 ? 12.359 -1.575 -19.161 1.00 95.75 110 MET A C 1
ATOM 846 O O . MET A 1 110 ? 11.860 -2.682 -18.929 1.00 95.75 110 MET A O 1
ATOM 850 N N . PRO A 1 111 ? 13.665 -1.342 -18.923 1.00 96.75 111 PRO A N 1
ATOM 851 C CA . PRO A 1 111 ? 14.534 -2.333 -18.301 1.00 96.75 111 PRO A CA 1
ATOM 852 C C . PRO A 1 111 ? 13.969 -2.841 -16.968 1.00 96.75 111 PRO A C 1
ATOM 854 O O . PRO A 1 111 ? 13.482 -2.067 -16.148 1.00 96.75 111 PRO A O 1
ATOM 857 N N . ILE A 1 112 ? 14.101 -4.146 -16.699 1.00 94.3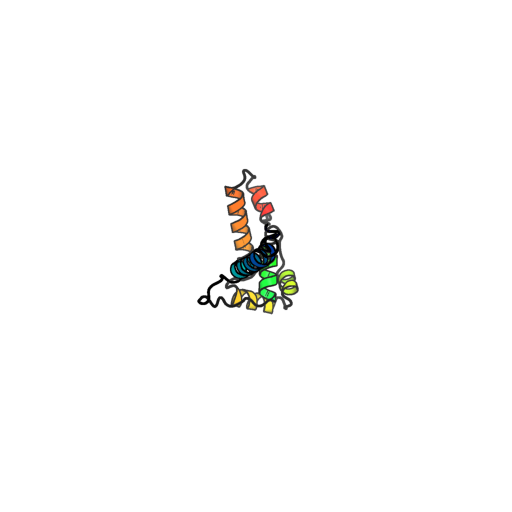1 112 ILE A N 1
ATOM 858 C CA . ILE A 1 112 ? 13.567 -4.781 -15.475 1.00 94.31 112 ILE A CA 1
ATOM 859 C C . ILE A 1 112 ? 14.068 -4.086 -14.198 1.00 94.31 112 ILE A C 1
ATOM 861 O O . ILE A 1 112 ? 13.330 -3.979 -13.221 1.00 94.31 112 ILE A O 1
ATOM 865 N N . VAL A 1 113 ? 15.312 -3.600 -14.207 1.00 94.06 113 VAL A N 1
ATOM 866 C CA . VAL A 1 113 ? 15.904 -2.867 -13.079 1.00 94.06 113 VAL A CA 1
ATOM 867 C C . VAL A 1 113 ? 15.172 -1.547 -12.826 1.00 94.06 113 VAL A C 1
ATOM 869 O O . VAL A 1 113 ? 14.872 -1.234 -11.679 1.00 94.06 113 VAL A O 1
ATOM 872 N N . GLU A 1 114 ? 14.828 -0.803 -13.877 1.00 94.06 114 GLU A N 1
ATOM 873 C CA . GLU A 1 114 ? 14.061 0.442 -13.759 1.00 94.06 114 GLU A CA 1
ATOM 874 C C . GLU A 1 114 ? 12.629 0.160 -13.286 1.00 94.06 114 GLU A C 1
ATOM 876 O O . GLU A 1 114 ? 12.154 0.817 -12.364 1.00 94.06 114 GLU A O 1
ATOM 881 N N . ILE A 1 115 ? 11.985 -0.899 -13.795 1.00 94.31 115 ILE A N 1
ATOM 882 C CA . ILE A 1 115 ? 10.657 -1.327 -13.318 1.00 94.31 115 ILE A CA 1
ATOM 883 C C . ILE A 1 115 ? 10.689 -1.655 -11.820 1.00 94.31 115 ILE A C 1
ATOM 885 O O . ILE A 1 115 ? 9.752 -1.326 -11.088 1.00 94.31 115 ILE A O 1
ATOM 889 N N . ALA A 1 116 ? 11.751 -2.313 -11.348 1.00 91.62 116 ALA A N 1
ATOM 890 C CA . ALA A 1 116 ? 11.903 -2.632 -9.935 1.00 91.62 116 ALA A CA 1
ATOM 891 C C . ALA A 1 116 ? 11.959 -1.354 -9.079 1.00 91.62 116 ALA A C 1
ATOM 893 O O . ALA A 1 116 ? 11.240 -1.263 -8.080 1.00 91.62 116 ALA A O 1
ATOM 894 N N . LEU A 1 117 ? 12.735 -0.356 -9.510 1.00 91.38 117 LEU A N 1
ATOM 895 C CA . LEU A 1 117 ? 12.842 0.942 -8.838 1.00 91.38 117 LEU A CA 1
ATOM 896 C C . LEU A 1 117 ? 11.509 1.706 -8.846 1.00 91.38 117 LEU A C 1
ATOM 898 O O . LEU A 1 117 ? 11.080 2.177 -7.794 1.00 91.38 117 LEU A O 1
ATOM 902 N N . GLU A 1 118 ? 10.805 1.743 -9.980 1.00 90.81 118 GLU A N 1
ATOM 903 C CA . GLU A 1 118 ? 9.477 2.371 -10.116 1.00 90.81 118 GLU A CA 1
ATOM 904 C C . GLU A 1 118 ? 8.408 1.720 -9.224 1.00 90.81 118 GLU A C 1
ATOM 906 O O . GLU A 1 118 ? 7.452 2.362 -8.782 1.00 90.81 118 GLU A O 1
ATOM 911 N N . CYS A 1 119 ? 8.572 0.434 -8.911 1.00 91.75 119 CYS A N 1
ATOM 912 C CA . CYS A 1 119 ? 7.714 -0.290 -7.974 1.00 91.75 119 CYS A CA 1
ATOM 913 C C . CYS A 1 119 ? 8.174 -0.170 -6.510 1.00 91.75 119 CYS A C 1
ATOM 915 O O . CYS A 1 119 ? 7.606 -0.828 -5.634 1.00 91.75 119 CYS A O 1
ATOM 917 N N . GLY A 1 120 ? 9.204 0.630 -6.229 1.00 87.62 120 GLY A N 1
ATOM 918 C CA . GLY A 1 120 ? 9.741 0.832 -4.886 1.00 87.62 120 GLY A CA 1
ATOM 919 C C . GLY A 1 120 ? 10.528 -0.358 -4.335 1.00 87.62 120 GLY A C 1
ATOM 920 O O . GLY A 1 120 ? 10.642 -0.495 -3.110 1.00 87.62 120 GLY A O 1
ATOM 921 N N . PHE A 1 121 ? 11.028 -1.247 -5.201 1.00 87.31 121 PHE A N 1
ATOM 922 C CA . PHE A 1 121 ? 11.984 -2.283 -4.818 1.00 87.31 121 PHE A CA 1
ATOM 923 C C . PHE A 1 121 ? 13.398 -1.701 -4.847 1.00 87.31 121 PHE A C 1
ATOM 925 O O . PHE A 1 121 ? 13.877 -1.248 -5.881 1.00 87.31 121 PHE A O 1
ATOM 932 N N . SER A 1 122 ? 14.084 -1.741 -3.710 1.00 78.62 122 SER A N 1
ATOM 933 C CA . SER A 1 122 ? 15.509 -1.427 -3.621 1.00 78.62 122 SER A CA 1
ATOM 934 C C . SER A 1 122 ? 16.329 -2.711 -3.727 1.00 78.62 122 SER A C 1
ATOM 936 O O . SER A 1 122 ? 16.009 -3.696 -3.057 1.00 78.62 122 SER A O 1
ATOM 938 N N . SER A 1 123 ? 17.410 -2.701 -4.509 1.00 54.88 123 SER A N 1
ATOM 939 C CA . SER A 1 123 ? 18.437 -3.740 -4.410 1.00 54.88 123 SER A CA 1
ATOM 940 C C . SER A 1 123 ? 19.099 -3.639 -3.035 1.00 54.88 123 SER A C 1
ATOM 942 O O . SER A 1 123 ? 19.621 -2.579 -2.689 1.00 54.88 123 SER A O 1
ATOM 944 N N . SER A 1 124 ? 19.015 -4.707 -2.241 1.00 43.16 124 SER A N 1
ATOM 945 C CA . SER A 1 124 ? 19.865 -4.880 -1.055 1.00 43.16 124 SER A CA 1
ATOM 946 C C . SER A 1 124 ? 21.266 -5.314 -1.461 1.00 43.16 124 SER A C 1
ATOM 948 O O . SER A 1 124 ? 21.372 -5.983 -2.514 1.00 43.16 124 SER A O 1
#

Sequence (124 aa):
MEQALRTGPFRSLQLRTLLHALITTITDLGRSGGKDAELPLLSPGIQRAKNLIELSVSEPLSLKALAEAAGFSPPYFSTLFKQEVGLSPHHYAMGKRIAHGRYLLRSTDMPIVEIALECGFSSS

Secondary structure (DSSP, 8-state):
--------TTSSSHHHHHHHHHHHHHHHHTT-S-TT-------HHHHHHHHHHHH-TTS---HHHHHHHHTS-HHHHHHHHHHHHSS-HHHHHHHHHHHHHHHHHHH----HHHHHHHTTPPP-

pLDDT: mean 81.09, std 18.91, range [41.69, 97.88]

Radius of gyration: 25.32 Å; chains: 1; bounding box: 79×48×58 Å

Foldseek 3Di:
DDDDDDDDPPPPPPVVVVVVVVVVVVVVVVVPPDPPDPLPDQDPLLVQLLVVLLVPQLADDDLCNSQVSSVHDSVVSQVSNCVNVVDGSVVSSVVSLVVQLVVCVVPHPDPSVVSCNSSNHDDD